Protein AF-A0A954TY86-F1 (afdb_monomer_lite)

pLDDT: mean 74.19, std 22.76, range [22.83, 96.81]

Radius of gyration: 14.95 Å; chains: 1; bounding box: 38×31×41 Å

Sequence (160 aa):
MVLQQAEHIEIAGCEIADSAGRGVQVTGMNNTIRSCNLFNLGTSGMSLTGGDRRKLTPANNLAVNNHIHHYGRFQRTYAPGIGVSGCGHIVRSNCIHDAPHNAGGYGGNEHLFERNEIYRVVMETGDSGAFCTGRDWTSQSSMDSGVLSPSDLRVASADK

Structure (mmCIF, N/CA/C/O backbone):
data_AF-A0A954TY86-F1
#
_entry.id   AF-A0A954TY86-F1
#
loop_
_atom_site.group_PDB
_atom_site.id
_atom_site.type_symbol
_atom_site.label_atom_id
_atom_site.label_alt_id
_atom_site.label_comp_id
_atom_site.label_asym_id
_atom_site.label_entity_id
_atom_site.label_seq_id
_atom_site.pdbx_PDB_ins_code
_atom_site.Cartn_x
_atom_site.Cartn_y
_atom_site.Cartn_z
_atom_site.occupancy
_atom_site.B_iso_or_equiv
_atom_site.auth_seq_id
_atom_site.auth_comp_id
_atom_site.auth_asym_id
_atom_site.auth_atom_id
_atom_site.pdbx_PDB_model_num
ATOM 1 N N . MET A 1 1 ? -7.485 6.568 -6.598 1.00 86.12 1 MET A N 1
ATOM 2 C CA . MET A 1 1 ? -8.608 6.673 -5.637 1.00 86.12 1 MET A CA 1
ATOM 3 C C . MET A 1 1 ? -8.104 7.303 -4.345 1.00 86.12 1 MET A C 1
ATOM 5 O O . MET A 1 1 ? -7.034 6.918 -3.886 1.00 86.12 1 MET A O 1
ATOM 9 N N . VAL A 1 2 ? -8.822 8.283 -3.788 1.00 90.69 2 VAL A N 1
ATOM 10 C CA . VAL A 1 2 ? -8.392 9.011 -2.582 1.00 90.69 2 VAL A CA 1
ATOM 11 C C . VAL A 1 2 ? -9.544 9.080 -1.583 1.00 90.69 2 VAL A C 1
ATOM 13 O O . VAL A 1 2 ? -10.621 9.551 -1.933 1.00 90.69 2 VAL A O 1
ATOM 16 N N . LEU A 1 3 ? -9.298 8.632 -0.353 1.00 88.62 3 LEU A N 1
ATOM 17 C CA . LEU A 1 3 ? -10.187 8.778 0.796 1.00 88.62 3 LEU A CA 1
ATOM 18 C C . LEU A 1 3 ? -9.522 9.704 1.817 1.00 88.62 3 LEU A C 1
ATOM 20 O O . LEU A 1 3 ? -8.376 9.468 2.209 1.00 88.62 3 LEU A O 1
ATOM 24 N N . GLN A 1 4 ? -10.227 10.759 2.226 1.00 91.25 4 GLN A N 1
ATOM 25 C CA . GLN A 1 4 ? -9.731 11.746 3.183 1.00 91.25 4 GLN A CA 1
ATOM 26 C C . GLN A 1 4 ? -10.584 11.759 4.443 1.00 91.25 4 GLN A C 1
ATOM 28 O O . GLN A 1 4 ? -11.806 11.803 4.341 1.00 91.25 4 GLN A O 1
ATOM 33 N N . GLN A 1 5 ? -9.930 11.749 5.609 1.00 89.50 5 GLN A N 1
ATOM 34 C CA . GLN A 1 5 ? -10.592 11.721 6.924 1.00 89.50 5 GLN A CA 1
ATOM 35 C C . GLN A 1 5 ? -11.652 10.611 7.019 1.00 89.50 5 GLN A C 1
ATOM 37 O O . GLN A 1 5 ? -12.716 10.790 7.603 1.00 89.50 5 GLN A O 1
ATOM 42 N N . ALA A 1 6 ? -11.357 9.471 6.398 1.00 90.75 6 ALA A N 1
ATOM 43 C CA . ALA A 1 6 ? -12.270 8.351 6.305 1.00 90.75 6 ALA A CA 1
ATOM 44 C C . ALA A 1 6 ? -12.253 7.532 7.593 1.00 90.75 6 ALA A C 1
ATOM 46 O O . ALA A 1 6 ? -11.190 7.264 8.167 1.00 90.75 6 ALA A O 1
ATOM 47 N N . GLU A 1 7 ? -13.435 7.107 8.016 1.00 93.56 7 GLU A N 1
ATOM 48 C CA . GLU A 1 7 ? -13.598 6.198 9.135 1.00 93.56 7 GLU A CA 1
ATOM 49 C C . GLU A 1 7 ? -14.575 5.086 8.768 1.00 93.56 7 GLU A C 1
ATOM 51 O O . GLU A 1 7 ? -15.630 5.360 8.196 1.00 93.56 7 GLU A O 1
ATOM 56 N N . HIS A 1 8 ? -14.221 3.838 9.087 1.00 94.69 8 HIS A N 1
ATOM 57 C CA . HIS A 1 8 ? -15.046 2.655 8.813 1.00 94.69 8 HIS A CA 1
ATOM 58 C C . HIS A 1 8 ? -15.405 2.457 7.330 1.00 94.69 8 HIS A C 1
ATOM 60 O O . HIS A 1 8 ? -16.492 1.979 7.006 1.00 94.69 8 HIS A O 1
ATOM 66 N N . ILE A 1 9 ? -14.491 2.801 6.416 1.00 95.69 9 ILE A N 1
ATOM 67 C CA . ILE A 1 9 ? -14.680 2.564 4.982 1.00 95.69 9 ILE A CA 1
ATOM 68 C C . ILE A 1 9 ? -13.977 1.279 4.550 1.00 95.69 9 ILE A C 1
ATOM 70 O O . ILE A 1 9 ? -12.828 1.025 4.916 1.00 95.69 9 ILE A O 1
ATOM 74 N N . GLU A 1 10 ? -14.654 0.495 3.713 1.00 95.50 10 GLU A N 1
ATOM 75 C CA . GLU A 1 10 ? -14.085 -0.681 3.067 1.00 95.50 10 GLU A CA 1
ATOM 76 C C . GLU A 1 10 ? -14.033 -0.509 1.544 1.00 95.50 10 GLU A C 1
ATOM 78 O O . GLU A 1 10 ? -15.033 -0.200 0.899 1.00 95.50 10 GLU A O 1
ATOM 83 N N . ILE A 1 11 ? -12.849 -0.733 0.971 1.00 94.62 11 ILE A N 1
ATOM 84 C CA . ILE A 1 11 ? -12.632 -0.902 -0.466 1.00 94.62 11 ILE A CA 1
ATOM 85 C C . ILE A 1 11 ? -12.327 -2.382 -0.687 1.00 94.62 11 ILE A C 1
ATOM 87 O O . ILE A 1 11 ? -11.304 -2.877 -0.211 1.00 94.62 11 ILE A O 1
ATOM 91 N N . ALA A 1 12 ? -13.202 -3.090 -1.397 1.00 96.56 12 ALA A N 1
ATOM 92 C CA . ALA A 1 12 ? -13.088 -4.530 -1.579 1.00 96.56 12 ALA A CA 1
ATOM 93 C C . ALA A 1 12 ? -13.275 -4.947 -3.039 1.00 96.56 12 ALA A C 1
ATOM 95 O O . ALA A 1 12 ? -14.215 -4.498 -3.692 1.00 96.56 12 ALA A O 1
ATOM 96 N N . GLY A 1 13 ? -12.413 -5.843 -3.530 1.00 95.06 13 GLY A N 1
ATOM 97 C CA . GLY A 1 13 ? -12.601 -6.480 -4.840 1.00 95.06 13 GLY A CA 1
ATOM 98 C C . GLY A 1 13 ? -12.487 -5.519 -6.024 1.00 95.06 13 GLY A C 1
ATOM 99 O O . GLY A 1 13 ? -13.126 -5.737 -7.049 1.00 95.06 13 GLY A O 1
ATOM 100 N N . CYS A 1 14 ? -11.743 -4.422 -5.871 1.00 96.00 14 CYS A N 1
ATOM 101 C CA . CYS A 1 14 ? -11.610 -3.407 -6.911 1.00 96.00 14 CYS A CA 1
ATOM 102 C C . CYS A 1 14 ? -10.362 -3.625 -7.768 1.00 96.00 14 CYS A C 1
ATOM 104 O O . CYS A 1 14 ? -9.301 -3.994 -7.261 1.00 96.00 14 CYS A O 1
ATOM 106 N N . GLU A 1 15 ? -10.469 -3.275 -9.046 1.00 95.12 15 GLU A N 1
ATOM 107 C CA . GLU A 1 15 ? -9.325 -3.123 -9.945 1.00 95.12 15 GLU A CA 1
ATOM 108 C C . GLU A 1 15 ? -9.008 -1.638 -10.127 1.00 95.12 15 GLU A C 1
ATOM 110 O O . GLU A 1 15 ? -9.883 -0.827 -10.434 1.00 95.12 15 GLU A O 1
ATOM 115 N N . ILE A 1 16 ? -7.753 -1.262 -9.892 1.00 93.00 16 ILE A N 1
ATOM 116 C CA . ILE A 1 16 ? -7.274 0.115 -10.003 1.00 93.00 16 ILE A CA 1
ATOM 117 C C . ILE A 1 16 ? -6.028 0.092 -10.875 1.00 93.00 16 ILE A C 1
ATOM 119 O O . ILE A 1 16 ? -4.946 -0.288 -10.424 1.00 93.00 16 ILE A O 1
ATOM 123 N N . ALA A 1 17 ? -6.196 0.510 -12.125 1.00 93.81 17 ALA A N 1
ATOM 124 C CA . ALA A 1 17 ? -5.173 0.378 -13.146 1.00 93.81 17 ALA A CA 1
ATOM 125 C C . ALA A 1 17 ? -4.932 1.664 -13.938 1.00 93.81 17 ALA A C 1
ATOM 127 O O . ALA A 1 17 ? -5.732 2.599 -13.886 1.00 93.81 17 ALA A O 1
ATOM 128 N N . ASP A 1 18 ? -3.806 1.691 -14.655 1.00 91.00 18 ASP A N 1
ATOM 129 C CA . ASP A 1 18 ? -3.463 2.685 -15.683 1.00 91.00 18 ASP A CA 1
ATOM 130 C C . ASP A 1 18 ? -3.537 4.143 -15.198 1.00 91.00 18 ASP A C 1
ATOM 132 O O . ASP A 1 18 ? -3.878 5.076 -15.927 1.00 91.00 18 ASP A O 1
ATOM 136 N N . SER A 1 19 ? -3.184 4.349 -13.930 1.00 88.19 19 SER A N 1
ATOM 137 C CA . SER A 1 19 ? -3.130 5.668 -13.309 1.00 88.19 19 SER A CA 1
ATOM 138 C C . SER A 1 19 ? -1.745 6.277 -13.479 1.00 88.19 19 SER A C 1
ATOM 140 O O . SER A 1 19 ? -0.739 5.663 -13.130 1.00 88.19 19 SER A O 1
ATOM 142 N N . ALA A 1 20 ? -1.678 7.536 -13.914 1.00 85.94 20 ALA A N 1
ATOM 143 C CA . ALA A 1 20 ? -0.425 8.293 -13.950 1.00 85.94 20 ALA A CA 1
ATOM 144 C C . ALA A 1 20 ? 0.124 8.638 -12.549 1.00 85.94 20 ALA A C 1
ATOM 146 O O . ALA A 1 20 ? 1.278 9.039 -12.414 1.00 85.94 20 ALA A O 1
ATOM 147 N N . GLY A 1 21 ? -0.699 8.503 -11.506 1.00 85.44 21 GLY A N 1
ATOM 148 C CA . GLY A 1 21 ? -0.351 8.830 -10.127 1.00 85.44 21 GLY A CA 1
ATOM 149 C C . GLY A 1 21 ? -0.333 7.607 -9.214 1.00 85.44 21 GLY A C 1
ATOM 150 O O . GLY A 1 21 ? 0.061 6.510 -9.608 1.00 85.44 21 GLY A O 1
ATOM 151 N N . ARG A 1 22 ? -0.766 7.821 -7.967 1.00 86.06 22 ARG A N 1
ATOM 152 C CA . ARG A 1 22 ? -0.913 6.757 -6.966 1.00 86.06 22 ARG A CA 1
ATOM 153 C C . ARG A 1 22 ? -2.154 5.911 -7.259 1.00 86.06 22 ARG A C 1
ATOM 155 O O . ARG A 1 22 ? -3.132 6.430 -7.804 1.00 86.06 22 ARG A O 1
ATOM 162 N N . GLY A 1 23 ? -2.145 4.648 -6.839 1.00 89.69 23 GLY A N 1
ATOM 163 C CA . GLY A 1 23 ? -3.322 3.778 -6.909 1.00 89.69 23 GLY A CA 1
ATOM 164 C C . GLY A 1 23 ? -4.380 4.168 -5.873 1.00 89.69 23 GLY A C 1
ATOM 165 O O . GLY A 1 23 ? -5.423 4.741 -6.208 1.00 89.69 23 GLY A O 1
ATOM 166 N N . VAL A 1 24 ? -4.092 3.902 -4.599 1.00 93.12 24 VAL A N 1
ATOM 167 C CA . VAL A 1 24 ? -4.991 4.164 -3.464 1.00 93.12 24 VAL A CA 1
ATOM 168 C C . VAL A 1 24 ? -4.294 5.017 -2.414 1.00 93.12 24 VAL A C 1
ATOM 170 O O . VAL A 1 24 ? -3.165 4.738 -2.021 1.00 93.12 24 VAL A O 1
ATOM 173 N N . GLN A 1 25 ? -4.983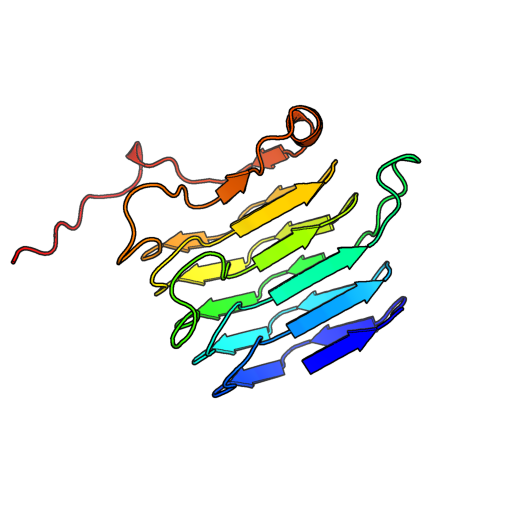 6.039 -1.918 1.00 93.50 25 GLN A N 1
ATOM 174 C CA . GLN A 1 25 ? -4.546 6.818 -0.765 1.00 93.50 25 GLN A CA 1
ATOM 175 C C . GLN A 1 25 ? -5.689 6.919 0.241 1.00 93.50 25 GLN A C 1
ATOM 177 O O . GLN A 1 25 ? -6.773 7.377 -0.113 1.00 93.50 25 GLN A O 1
ATOM 182 N N . VAL A 1 26 ? -5.437 6.519 1.484 1.00 93.88 26 VAL A N 1
ATOM 183 C CA . VAL A 1 26 ? -6.401 6.592 2.583 1.00 93.88 26 VAL A CA 1
ATOM 184 C C . VAL A 1 26 ? -5.795 7.375 3.733 1.00 93.88 26 VAL A C 1
ATOM 186 O O . VAL A 1 26 ? -4.719 7.036 4.228 1.00 93.88 26 VAL A O 1
ATOM 189 N N . THR A 1 27 ? -6.498 8.420 4.165 1.00 94.25 27 THR A N 1
ATOM 190 C CA . THR A 1 27 ? -6.213 9.109 5.422 1.00 94.25 27 THR A CA 1
ATOM 191 C C . THR A 1 27 ? -7.382 8.953 6.384 1.00 94.25 27 THR A C 1
ATOM 193 O O . THR A 1 27 ? -8.529 9.167 6.000 1.00 94.25 27 THR A O 1
ATOM 196 N N . GLY A 1 28 ? -7.097 8.581 7.631 1.00 92.62 28 GLY A N 1
ATOM 197 C CA . GLY A 1 28 ? -8.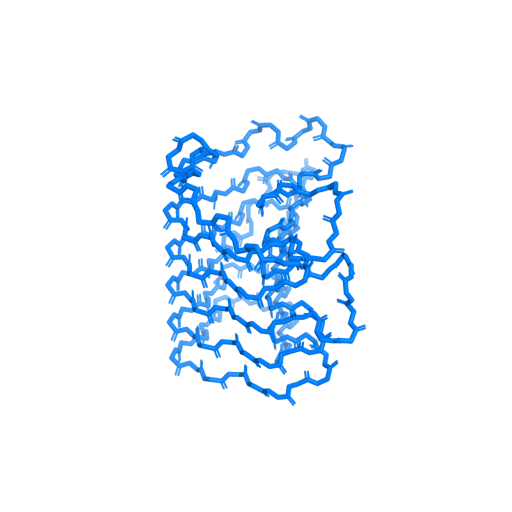114 8.340 8.656 1.00 92.62 28 GLY A CA 1
ATOM 198 C C . GLY A 1 28 ? -7.847 7.067 9.455 1.00 92.62 28 GLY A C 1
ATOM 199 O O . GLY A 1 28 ? -6.693 6.654 9.593 1.00 92.62 28 GLY A O 1
ATOM 200 N N . MET A 1 29 ? -8.898 6.460 10.000 1.00 94.44 29 MET A N 1
ATOM 201 C CA . MET A 1 29 ? -8.794 5.310 10.906 1.00 94.44 29 MET A CA 1
ATOM 202 C C . MET A 1 29 ? -9.864 4.251 10.634 1.00 94.44 29 MET A C 1
ATOM 204 O O . MET A 1 29 ? -10.906 4.547 10.067 1.00 94.44 29 MET A O 1
ATOM 208 N N . ASN A 1 30 ? -9.611 3.009 11.038 1.00 95.00 30 ASN A N 1
ATOM 209 C CA . ASN A 1 30 ? -10.527 1.875 10.918 1.00 95.00 30 ASN A CA 1
ATOM 210 C C . ASN A 1 30 ? -10.985 1.589 9.472 1.00 95.00 30 ASN A C 1
ATOM 212 O O . ASN A 1 30 ? -12.112 1.149 9.255 1.00 95.00 30 ASN A O 1
ATOM 216 N N . ASN A 1 31 ? -10.139 1.849 8.471 1.00 96.25 31 ASN A N 1
ATOM 217 C CA . ASN A 1 31 ? -10.456 1.573 7.067 1.00 96.25 31 ASN A CA 1
ATOM 218 C C . ASN A 1 31 ? -9.831 0.258 6.599 1.00 96.25 31 ASN A C 1
ATOM 220 O O . ASN A 1 31 ? -8.728 -0.095 7.012 1.00 96.25 31 ASN A O 1
ATOM 224 N N . THR A 1 32 ? -10.496 -0.441 5.682 1.00 96.44 32 THR A N 1
ATOM 225 C CA . THR A 1 32 ? -10.005 -1.702 5.112 1.00 96.44 32 THR A CA 1
ATOM 226 C C . THR A 1 32 ? -9.889 -1.609 3.597 1.00 96.44 32 THR A C 1
ATOM 228 O O . THR A 1 32 ? -10.815 -1.179 2.919 1.00 96.44 32 THR A O 1
ATOM 231 N N . ILE A 1 33 ? -8.760 -2.054 3.051 1.00 96.50 33 ILE A N 1
ATOM 232 C CA . ILE A 1 33 ? -8.583 -2.289 1.618 1.00 96.50 33 ILE A CA 1
ATOM 233 C C . ILE A 1 33 ? -8.265 -3.764 1.441 1.00 96.50 33 ILE A C 1
ATOM 235 O O . ILE A 1 33 ? -7.240 -4.245 1.943 1.00 96.50 33 ILE A O 1
ATOM 239 N N . ARG A 1 34 ? -9.156 -4.487 0.761 1.00 96.75 34 ARG A N 1
ATOM 240 C CA . ARG A 1 34 ? -9.053 -5.937 0.632 1.00 96.75 34 ARG A CA 1
ATOM 241 C C . ARG A 1 34 ? -9.249 -6.462 -0.776 1.00 96.75 34 ARG A C 1
ATOM 243 O O . ARG A 1 34 ? -10.176 -6.065 -1.472 1.00 96.75 34 ARG A O 1
ATOM 250 N N . SER A 1 35 ? -8.480 -7.490 -1.131 1.00 96.81 35 SER A N 1
ATOM 251 C CA . SER A 1 35 ? -8.700 -8.244 -2.379 1.00 96.81 35 SER A CA 1
ATOM 252 C C . SER A 1 35 ? -8.746 -7.346 -3.618 1.00 96.81 35 SER A C 1
ATOM 254 O O . SER A 1 35 ? -9.518 -7.602 -4.536 1.00 96.81 35 SER A O 1
ATOM 256 N N . CYS A 1 36 ? -7.970 -6.260 -3.612 1.00 96.62 36 CYS A N 1
ATOM 257 C CA . CYS A 1 36 ? -7.885 -5.324 -4.723 1.00 96.62 36 CYS A CA 1
ATOM 258 C C . CYS A 1 36 ? -6.648 -5.605 -5.578 1.00 96.62 36 CYS A C 1
ATOM 260 O O . CYS A 1 36 ? -5.584 -5.930 -5.044 1.00 96.62 36 CYS A O 1
ATOM 262 N N . ASN A 1 37 ? -6.784 -5.381 -6.884 1.00 95.50 37 ASN A N 1
ATOM 263 C CA . ASN A 1 37 ? -5.700 -5.474 -7.858 1.00 95.50 37 ASN A CA 1
ATOM 264 C C . ASN A 1 37 ? -5.284 -4.063 -8.282 1.00 95.50 37 ASN A C 1
ATOM 266 O O . ASN A 1 37 ? -6.091 -3.302 -8.819 1.00 95.50 37 ASN A O 1
ATOM 270 N N . LEU A 1 38 ? -4.036 -3.692 -8.011 1.00 95.12 38 LEU A N 1
ATOM 271 C CA . LEU A 1 38 ? -3.468 -2.380 -8.308 1.00 95.12 38 LEU A CA 1
ATOM 272 C C . LEU A 1 38 ? -2.300 -2.547 -9.280 1.00 95.12 38 LEU A C 1
ATOM 274 O O . LEU A 1 38 ? -1.272 -3.112 -8.902 1.00 95.12 38 LEU A O 1
ATOM 278 N N . PHE A 1 39 ? -2.422 -2.034 -10.506 1.00 94.00 39 PHE A N 1
ATOM 279 C CA . PHE A 1 39 ? -1.375 -2.227 -11.512 1.00 94.00 39 PHE A CA 1
ATOM 280 C C . PHE A 1 39 ? -1.209 -1.091 -12.517 1.00 94.00 39 PHE A C 1
ATOM 282 O O . PHE A 1 39 ? -2.035 -0.190 -12.610 1.00 94.00 39 PHE A O 1
ATOM 289 N N . ASN A 1 40 ? -0.099 -1.103 -13.259 1.00 91.62 40 ASN A N 1
ATOM 290 C CA . ASN A 1 40 ? 0.245 -0.065 -14.237 1.00 91.62 40 ASN A CA 1
ATOM 291 C C . ASN A 1 40 ? 0.202 1.354 -13.646 1.00 91.62 40 ASN A C 1
ATOM 293 O O . ASN A 1 40 ? -0.349 2.280 -14.242 1.00 91.62 40 ASN A O 1
ATOM 297 N N . LEU A 1 41 ? 0.797 1.527 -12.467 1.00 90.44 41 LEU A N 1
ATOM 298 C CA . LEU A 1 41 ? 0.745 2.785 -11.728 1.00 90.44 41 LEU A CA 1
ATOM 299 C C . LEU A 1 41 ? 1.984 3.644 -11.997 1.00 90.44 41 LEU A C 1
ATOM 301 O O . LEU A 1 41 ? 3.122 3.167 -12.000 1.00 90.44 41 LEU A O 1
ATOM 305 N N . GLY A 1 42 ? 1.771 4.941 -12.198 1.00 84.38 42 GLY A N 1
ATOM 306 C CA . GLY A 1 42 ? 2.833 5.909 -12.452 1.00 84.38 42 GLY A CA 1
ATOM 307 C C . GLY A 1 42 ? 3.726 6.146 -11.235 1.00 84.38 42 GLY A C 1
ATOM 308 O O . GLY A 1 42 ? 4.926 6.367 -11.398 1.00 84.38 42 GLY A O 1
ATOM 309 N N . THR A 1 43 ? 3.176 6.064 -10.019 1.00 87.19 43 THR A N 1
ATOM 310 C CA . THR A 1 43 ? 3.930 6.258 -8.768 1.00 87.19 43 THR A CA 1
ATOM 311 C C . THR A 1 43 ? 3.698 5.104 -7.779 1.00 87.19 43 THR A C 1
ATOM 313 O O . THR A 1 43 ? 3.926 3.956 -8.142 1.00 87.19 43 THR A O 1
ATOM 316 N N . SER A 1 44 ? 3.297 5.360 -6.531 1.00 87.38 44 SER A N 1
ATOM 317 C CA . SER A 1 44 ? 3.135 4.336 -5.487 1.00 87.38 44 SER A CA 1
ATOM 318 C C . SER A 1 44 ? 1.826 3.550 -5.621 1.00 87.38 44 SER A C 1
ATOM 320 O O . SER A 1 44 ? 0.816 4.093 -6.076 1.00 87.38 44 SER A O 1
ATOM 322 N N . GLY A 1 45 ? 1.805 2.314 -5.119 1.00 88.69 45 GLY A N 1
ATOM 323 C CA . GLY A 1 45 ? 0.602 1.477 -5.101 1.00 88.69 45 GLY A CA 1
ATOM 324 C C . GLY A 1 45 ? -0.471 2.000 -4.148 1.00 88.69 45 GLY A C 1
ATOM 325 O O . GLY A 1 45 ? -1.485 2.565 -4.564 1.00 88.69 45 GLY A O 1
ATOM 326 N N . MET A 1 46 ? -0.221 1.841 -2.855 1.00 91.69 46 MET A N 1
ATOM 327 C CA . MET A 1 46 ? -1.148 2.143 -1.773 1.00 91.69 46 MET A CA 1
ATOM 328 C C . MET A 1 46 ? -0.473 3.005 -0.708 1.00 91.69 46 MET A C 1
ATOM 330 O O . MET A 1 46 ? 0.697 2.803 -0.392 1.00 91.69 46 MET A O 1
ATOM 334 N N . SER A 1 47 ? -1.204 3.956 -0.131 1.00 92.00 47 SER A N 1
ATOM 335 C CA . SER A 1 47 ? -0.732 4.775 0.985 1.00 92.00 47 SER A CA 1
ATOM 336 C C . SER A 1 47 ? -1.781 4.846 2.092 1.00 92.00 47 SER A C 1
ATOM 338 O O . SER A 1 47 ? -2.909 5.264 1.831 1.00 92.00 47 SER A O 1
ATOM 340 N N . LEU A 1 48 ? -1.405 4.448 3.312 1.00 91.69 48 LEU A N 1
ATOM 341 C CA . LEU A 1 48 ? -2.237 4.520 4.516 1.00 91.69 48 LEU A CA 1
ATOM 342 C C . LEU A 1 48 ? -1.632 5.503 5.514 1.00 91.69 48 LEU A C 1
ATOM 344 O O . LEU A 1 48 ? -0.498 5.321 5.959 1.00 91.69 48 LEU A O 1
ATOM 348 N N . THR A 1 49 ? -2.406 6.508 5.913 1.00 92.06 49 THR A N 1
ATOM 349 C CA . THR A 1 49 ? -1.975 7.491 6.910 1.00 92.06 49 THR A CA 1
ATOM 350 C C . THR A 1 49 ? -3.037 7.676 7.979 1.00 92.06 49 THR A C 1
ATOM 352 O O . THR A 1 49 ? -4.211 7.866 7.676 1.00 92.06 49 THR A O 1
ATOM 355 N N . GLY A 1 50 ? -2.640 7.657 9.247 1.00 90.25 50 GLY A N 1
ATOM 356 C CA . GLY A 1 50 ? -3.582 7.825 10.347 1.00 90.25 50 GLY A CA 1
ATOM 357 C C . GLY A 1 50 ? -2.990 7.494 11.706 1.00 90.25 50 GLY A C 1
ATOM 358 O O . GLY A 1 50 ? -1.859 7.015 11.803 1.00 90.25 50 GLY A O 1
ATOM 359 N N . GLY A 1 51 ? -3.788 7.720 12.745 1.00 87.50 51 GLY A N 1
ATOM 360 C CA . GLY A 1 51 ? -3.361 7.564 14.131 1.00 87.50 51 GLY A CA 1
ATOM 361 C C . GLY A 1 51 ? -2.559 8.763 14.640 1.00 87.50 51 GLY A C 1
ATOM 362 O O . GLY A 1 51 ? -2.167 9.654 13.882 1.00 87.50 51 GLY A O 1
ATOM 363 N N . ASP A 1 52 ? -2.316 8.782 15.946 1.00 82.69 52 ASP A N 1
ATOM 364 C CA . ASP A 1 52 ? -1.504 9.804 16.608 1.00 82.69 52 ASP A CA 1
ATOM 365 C C . ASP A 1 52 ? -0.257 9.143 17.188 1.00 82.69 52 ASP A C 1
ATOM 367 O O . ASP A 1 52 ? -0.310 8.440 18.196 1.00 82.69 52 ASP A O 1
ATOM 371 N N . ARG A 1 53 ? 0.887 9.401 16.551 1.00 78.38 53 ARG A N 1
ATOM 372 C CA . ARG A 1 53 ? 2.182 8.859 16.965 1.00 78.38 53 ARG A CA 1
ATOM 373 C C . ARG A 1 53 ? 2.596 9.308 18.371 1.00 78.38 53 ARG A C 1
ATOM 375 O O . ARG A 1 53 ? 3.253 8.544 19.068 1.00 78.38 53 ARG A O 1
ATOM 382 N N . ARG A 1 54 ? 2.246 10.530 18.796 1.00 77.19 54 ARG A N 1
ATOM 383 C CA . ARG A 1 54 ? 2.629 11.050 20.124 1.00 77.19 54 ARG A CA 1
ATOM 384 C C . ARG A 1 54 ? 1.807 10.407 21.232 1.00 77.19 54 ARG A C 1
ATOM 386 O O . ARG A 1 54 ? 2.320 10.217 22.328 1.00 77.19 54 ARG A O 1
ATOM 393 N N . LYS A 1 55 ? 0.544 10.093 20.940 1.00 81.44 55 LYS A N 1
ATOM 394 C CA . LYS A 1 55 ? -0.385 9.451 21.881 1.00 81.44 55 LYS A CA 1
ATOM 395 C C . LYS A 1 55 ? -0.430 7.929 21.754 1.00 81.44 55 LYS A C 1
ATOM 397 O O . LYS A 1 55 ? -1.167 7.307 22.509 1.00 81.44 55 LYS A O 1
ATOM 402 N N . LEU A 1 56 ? 0.312 7.355 20.802 1.00 77.25 56 LEU A N 1
ATOM 403 C CA . LEU A 1 56 ? 0.230 5.941 20.419 1.00 77.25 56 LEU A CA 1
ATOM 404 C C . LEU A 1 56 ? -1.215 5.508 20.127 1.00 77.25 56 LEU A C 1
ATOM 406 O O . LEU A 1 56 ? -1.640 4.413 20.470 1.00 77.25 56 LEU A O 1
ATOM 410 N N . THR A 1 57 ? -2.011 6.399 19.531 1.00 84.94 57 THR A N 1
ATOM 411 C CA . THR A 1 57 ? -3.380 6.063 19.133 1.00 84.94 57 THR A CA 1
ATOM 412 C C . THR A 1 57 ? -3.319 5.334 17.794 1.00 84.94 57 THR A C 1
ATOM 414 O O . THR A 1 57 ? -2.935 5.969 16.802 1.00 84.94 57 THR A O 1
ATOM 417 N N . PRO A 1 58 ? -3.671 4.037 17.737 1.00 87.31 58 PRO A N 1
ATOM 418 C CA . PRO A 1 58 ? -3.575 3.267 16.510 1.00 87.31 58 PRO A CA 1
ATOM 419 C C . PRO A 1 58 ? -4.646 3.712 15.512 1.00 87.31 58 PRO A C 1
ATOM 421 O O . PRO A 1 58 ? -5.780 4.017 15.876 1.00 87.31 58 PRO A O 1
ATOM 424 N N . ALA A 1 59 ? -4.278 3.742 14.236 1.00 90.06 59 ALA A N 1
ATOM 425 C CA . ALA A 1 59 ? -5.192 4.026 13.143 1.00 90.06 59 ALA A CA 1
ATOM 426 C C . ALA A 1 59 ? -6.053 2.814 12.783 1.00 90.06 59 ALA A C 1
ATOM 428 O O . ALA A 1 59 ? -7.130 2.990 12.236 1.00 90.06 59 ALA A O 1
ATOM 429 N N . ASN A 1 60 ? -5.565 1.594 13.024 1.00 91.50 60 ASN A N 1
ATOM 430 C CA . ASN A 1 60 ? -6.215 0.329 12.671 1.00 91.50 60 ASN A CA 1
ATOM 431 C C . ASN A 1 60 ? -6.658 0.242 11.202 1.00 91.50 60 ASN A C 1
ATOM 433 O O . ASN A 1 60 ? -7.653 -0.410 10.888 1.00 91.50 60 ASN A O 1
ATOM 437 N N . ASN A 1 61 ? -5.940 0.899 10.284 1.00 94.62 61 ASN A N 1
ATOM 438 C CA . ASN A 1 61 ? -6.194 0.680 8.865 1.00 94.62 61 ASN A CA 1
ATOM 439 C C . ASN A 1 61 ? -5.575 -0.655 8.441 1.00 94.62 61 ASN A C 1
ATOM 441 O O . ASN A 1 61 ? -4.448 -0.975 8.829 1.00 94.62 61 ASN A O 1
ATOM 445 N N . LEU A 1 62 ? -6.305 -1.410 7.626 1.00 94.62 62 LEU A N 1
ATOM 446 C CA . LEU A 1 62 ? -5.946 -2.753 7.195 1.00 94.62 62 LEU A CA 1
ATOM 447 C C . LEU A 1 62 ? -5.804 -2.815 5.672 1.00 94.62 62 LEU A C 1
ATOM 449 O O . LEU A 1 62 ? -6.784 -2.662 4.950 1.00 94.62 62 LEU A O 1
ATOM 453 N N . ALA A 1 63 ? -4.605 -3.121 5.182 1.00 94.88 63 ALA A N 1
ATOM 454 C CA . ALA A 1 63 ? -4.382 -3.570 3.809 1.00 94.88 63 ALA A CA 1
ATOM 455 C C . ALA A 1 63 ? -4.195 -5.088 3.810 1.00 94.88 63 ALA A C 1
ATOM 457 O O . ALA A 1 63 ? -3.180 -5.582 4.308 1.00 94.88 63 ALA A O 1
ATOM 458 N N . VAL A 1 64 ? -5.162 -5.835 3.271 1.00 95.56 64 VAL A N 1
ATOM 459 C CA . VAL A 1 64 ? -5.141 -7.302 3.309 1.00 95.56 64 VAL A CA 1
ATOM 460 C C . VAL A 1 64 ? -5.445 -7.967 1.973 1.00 95.56 64 VAL A C 1
ATOM 462 O O . VAL A 1 64 ? -6.413 -7.613 1.312 1.00 95.56 64 VAL A O 1
ATOM 465 N N . ASN A 1 65 ? -4.685 -9.001 1.607 1.00 95.12 65 ASN A N 1
ATOM 466 C CA . ASN A 1 65 ? -4.960 -9.799 0.405 1.00 95.12 65 ASN A CA 1
ATOM 467 C C . ASN A 1 65 ? -4.996 -8.965 -0.890 1.00 95.12 65 ASN A C 1
ATOM 469 O O . ASN A 1 65 ? -5.794 -9.243 -1.772 1.00 95.12 65 ASN A O 1
ATOM 473 N N . ASN A 1 66 ? -4.204 -7.898 -0.994 1.00 95.31 66 ASN A N 1
ATOM 474 C CA . ASN A 1 66 ? -4.141 -7.090 -2.212 1.00 95.31 66 ASN A CA 1
ATOM 475 C C . ASN A 1 66 ? -2.993 -7.546 -3.107 1.00 95.31 66 ASN A C 1
ATOM 477 O O . ASN A 1 66 ? -1.952 -7.994 -2.622 1.00 95.31 66 ASN A O 1
ATOM 481 N N . HIS A 1 67 ? -3.171 -7.368 -4.410 1.00 94.56 67 HIS A N 1
ATOM 482 C CA . HIS A 1 67 ? -2.167 -7.652 -5.421 1.00 94.56 67 HIS A CA 1
ATOM 483 C C . HIS A 1 67 ? -1.707 -6.342 -6.054 1.00 94.56 67 HIS A C 1
ATOM 485 O O . HIS A 1 67 ? -2.507 -5.610 -6.630 1.00 94.56 67 HIS A O 1
ATOM 491 N N . ILE A 1 68 ? -0.428 -6.006 -5.892 1.00 93.06 68 ILE A N 1
ATOM 492 C CA . ILE A 1 68 ? 0.133 -4.724 -6.326 1.00 93.06 68 ILE A CA 1
ATOM 493 C C . ILE A 1 68 ? 1.347 -4.992 -7.206 1.00 93.06 68 ILE A C 1
ATOM 495 O O . ILE A 1 68 ? 2.348 -5.528 -6.734 1.00 93.06 68 ILE A O 1
ATOM 499 N N . HIS A 1 69 ? 1.287 -4.597 -8.476 1.00 91.00 69 HIS A N 1
ATOM 500 C CA . HIS A 1 69 ? 2.391 -4.845 -9.400 1.00 91.00 69 HIS A CA 1
ATOM 501 C C . HIS A 1 69 ? 2.563 -3.767 -10.463 1.00 91.00 69 HIS A C 1
ATOM 503 O O . HIS A 1 69 ? 1.649 -2.996 -10.726 1.00 91.00 69 HIS A O 1
ATOM 509 N N . HIS A 1 70 ? 3.733 -3.706 -11.104 1.00 89.75 70 HIS A N 1
ATOM 510 C CA . HIS A 1 70 ? 3.986 -2.775 -12.214 1.00 89.75 70 HIS A CA 1
ATOM 511 C C . HIS A 1 70 ? 3.675 -1.313 -11.838 1.00 89.75 70 HIS A C 1
ATOM 513 O O . HIS A 1 70 ? 2.970 -0.588 -12.548 1.00 89.75 70 HIS A O 1
ATOM 519 N N . TYR A 1 71 ? 4.182 -0.894 -10.680 1.00 85.31 71 TYR A N 1
ATOM 520 C CA . TYR A 1 71 ? 4.069 0.470 -10.165 1.00 85.31 71 TYR A CA 1
ATOM 521 C C . TYR A 1 71 ? 5.405 1.220 -10.293 1.00 85.31 71 TYR A C 1
ATOM 523 O O . TYR A 1 71 ? 6.423 0.644 -10.669 1.00 85.31 71 TYR A O 1
ATOM 531 N N . GLY A 1 72 ? 5.409 2.526 -10.023 1.00 81.31 72 GLY A N 1
ATOM 532 C CA . GLY A 1 72 ? 6.603 3.369 -10.121 1.00 81.31 72 GLY A CA 1
ATOM 533 C C . GLY A 1 72 ? 7.049 3.663 -11.556 1.00 81.31 72 GLY A C 1
ATOM 534 O O . GLY A 1 72 ? 8.216 3.969 -11.779 1.00 81.31 72 GLY A O 1
ATOM 535 N N . ARG A 1 73 ? 6.151 3.574 -12.549 1.00 81.31 73 ARG A N 1
ATOM 536 C CA . ARG A 1 73 ? 6.508 3.717 -13.977 1.00 81.31 73 ARG A CA 1
ATOM 537 C C . ARG A 1 73 ? 7.087 5.092 -14.331 1.00 81.31 73 ARG A C 1
ATOM 539 O O . ARG A 1 73 ? 7.954 5.183 -15.200 1.00 81.31 73 ARG A O 1
ATOM 546 N N . PHE A 1 74 ? 6.619 6.147 -13.664 1.00 81.19 74 PHE A N 1
ATOM 547 C CA . PHE A 1 74 ? 7.092 7.525 -13.838 1.00 81.19 74 PHE A CA 1
ATOM 548 C C . PHE A 1 74 ? 7.991 7.968 -12.686 1.00 81.19 74 PHE A C 1
ATOM 550 O O . PHE A 1 74 ? 9.043 8.559 -12.917 1.00 81.19 74 PHE A O 1
ATOM 557 N N . GLN A 1 75 ? 7.610 7.651 -11.448 1.00 76.69 75 GLN A N 1
ATOM 558 C CA . GLN A 1 75 ? 8.429 7.909 -10.269 1.00 76.69 75 GLN A CA 1
ATOM 559 C C . GLN A 1 75 ? 9.165 6.631 -9.864 1.00 76.69 75 GLN A C 1
ATOM 561 O O . GLN A 1 75 ? 8.629 5.791 -9.144 1.00 76.69 75 GLN A O 1
ATOM 566 N N . ARG A 1 76 ? 10.410 6.515 -10.334 1.00 72.31 76 ARG A N 1
ATOM 567 C CA . ARG A 1 76 ? 11.253 5.324 -10.161 1.00 72.31 76 ARG A CA 1
ATOM 568 C C . ARG A 1 76 ? 11.828 5.155 -8.755 1.00 72.31 76 ARG A C 1
ATOM 570 O O . ARG A 1 76 ? 12.324 4.085 -8.468 1.00 72.31 76 ARG A O 1
ATOM 577 N N . THR A 1 77 ? 11.805 6.172 -7.893 1.00 70.31 77 THR A N 1
ATOM 578 C CA . THR A 1 77 ? 12.348 6.127 -6.519 1.00 70.31 77 THR A CA 1
ATOM 579 C C . THR A 1 77 ? 11.362 6.736 -5.526 1.00 70.31 77 THR A C 1
ATOM 581 O O . THR A 1 77 ? 10.557 7.594 -5.886 1.00 70.31 77 THR A O 1
ATOM 584 N N . TYR A 1 78 ? 11.413 6.307 -4.260 1.00 65.62 78 TYR A N 1
ATOM 585 C CA . TYR A 1 78 ? 10.502 6.763 -3.190 1.00 65.62 78 TYR A CA 1
ATOM 586 C C . TYR A 1 78 ? 9.003 6.520 -3.462 1.00 65.62 78 TYR A C 1
ATOM 588 O O . TYR A 1 78 ? 8.141 7.189 -2.890 1.00 65.62 78 TYR A O 1
ATOM 596 N N . ALA A 1 79 ? 8.684 5.545 -4.313 1.00 75.94 79 ALA A N 1
ATOM 597 C CA . ALA A 1 79 ? 7.324 5.153 -4.666 1.00 75.94 79 ALA A CA 1
ATOM 598 C C . ALA A 1 79 ? 7.070 3.691 -4.249 1.00 75.94 79 ALA A C 1
ATOM 600 O O . ALA A 1 79 ? 7.172 2.799 -5.089 1.00 75.94 79 ALA A O 1
ATOM 601 N N . PRO A 1 80 ? 6.772 3.422 -2.963 1.00 80.81 80 PRO A N 1
ATOM 602 C CA . PRO A 1 80 ? 6.584 2.057 -2.483 1.00 80.81 80 PRO A CA 1
ATOM 603 C C . PRO A 1 80 ? 5.293 1.429 -3.025 1.00 80.81 80 PRO A C 1
ATOM 605 O O . PRO A 1 80 ? 4.333 2.129 -3.367 1.00 80.81 80 PRO A O 1
ATOM 608 N N . GLY A 1 81 ? 5.240 0.098 -3.037 1.00 82.81 81 GLY A N 1
ATOM 609 C CA . GLY A 1 81 ? 4.018 -0.659 -3.310 1.00 82.81 81 GLY A CA 1
ATOM 610 C C . GLY A 1 81 ? 2.956 -0.400 -2.241 1.00 82.81 81 GLY A C 1
ATOM 611 O O . GLY A 1 81 ? 1.838 -0.015 -2.573 1.00 82.81 81 GLY A O 1
ATOM 612 N N . ILE A 1 82 ? 3.321 -0.509 -0.958 1.00 87.75 82 ILE A N 1
ATOM 613 C CA . ILE A 1 82 ? 2.487 -0.078 0.177 1.00 87.75 82 ILE A CA 1
ATOM 614 C C . ILE A 1 82 ? 3.301 0.834 1.098 1.00 87.75 82 ILE A C 1
ATOM 616 O O . ILE A 1 82 ? 4.300 0.428 1.690 1.00 87.75 82 ILE A O 1
ATOM 620 N N . GLY A 1 83 ? 2.863 2.084 1.225 1.00 88.38 83 GLY A N 1
ATOM 621 C CA . GLY A 1 83 ? 3.400 3.063 2.160 1.00 88.38 83 GLY A CA 1
ATOM 622 C C . GLY A 1 83 ? 2.486 3.228 3.370 1.00 88.38 83 GLY A C 1
ATOM 623 O O . GLY A 1 83 ? 1.307 3.531 3.195 1.00 88.38 83 GLY A O 1
ATOM 624 N N . VAL A 1 84 ? 3.005 3.094 4.588 1.00 87.62 84 VAL A N 1
ATOM 625 C CA . VAL A 1 84 ? 2.228 3.373 5.808 1.00 87.62 84 VAL A CA 1
ATOM 626 C C . VAL A 1 84 ? 2.883 4.461 6.647 1.00 87.62 84 VAL A C 1
ATOM 628 O O . VAL A 1 84 ? 4.107 4.511 6.779 1.00 87.62 84 VAL A O 1
ATOM 631 N N . SER A 1 85 ? 2.077 5.353 7.219 1.00 87.50 85 SER A N 1
ATOM 632 C CA . SER A 1 85 ? 2.585 6.384 8.119 1.00 87.50 85 SER A CA 1
ATOM 633 C C . SER A 1 85 ? 1.651 6.700 9.282 1.00 87.50 85 SER A C 1
ATOM 635 O O . SER A 1 85 ? 0.437 6.810 9.108 1.00 87.50 85 SER A O 1
ATOM 637 N N . GLY A 1 86 ? 2.216 6.874 10.477 1.00 86.19 86 GLY A N 1
ATOM 638 C CA . GLY A 1 86 ? 1.476 7.213 11.694 1.00 86.19 86 GLY A CA 1
ATOM 639 C C . GLY A 1 86 ? 1.621 6.151 12.778 1.00 86.19 86 GLY A C 1
ATOM 640 O O . GLY A 1 86 ? 2.734 5.917 13.238 1.00 86.19 86 GLY A O 1
ATOM 641 N N . CYS A 1 87 ? 0.522 5.541 13.227 1.00 87.38 87 CYS A N 1
ATOM 642 C CA . CYS A 1 87 ? 0.566 4.522 14.282 1.00 87.38 87 CYS A CA 1
ATOM 643 C C . CYS A 1 87 ? -0.433 3.392 14.016 1.00 87.38 87 CYS A C 1
ATOM 645 O O . CYS A 1 87 ? -1.559 3.680 13.619 1.00 87.38 87 CYS A O 1
ATOM 647 N N . GLY A 1 88 ? -0.069 2.127 14.251 1.00 85.88 88 GLY A N 1
ATOM 648 C CA . GLY A 1 88 ? -1.050 1.030 14.313 1.00 85.88 88 GLY A CA 1
ATOM 649 C C . GLY A 1 88 ? -1.716 0.662 12.983 1.00 85.88 88 GLY A C 1
ATOM 650 O O . GLY A 1 88 ? -2.933 0.513 12.934 1.00 85.88 88 GLY A O 1
ATOM 651 N N . HIS A 1 89 ? -0.950 0.552 11.894 1.00 90.19 89 HIS A N 1
ATOM 652 C CA . HIS A 1 89 ? -1.471 0.073 10.596 1.00 90.19 89 HIS A CA 1
ATOM 653 C C . HIS A 1 89 ? -1.137 -1.401 10.425 1.00 90.19 89 HIS A C 1
ATOM 655 O O . HIS A 1 89 ? -0.084 -1.846 10.877 1.00 90.19 89 HIS A O 1
ATOM 661 N N . ILE A 1 90 ? -1.997 -2.139 9.731 1.00 91.06 90 ILE A N 1
ATOM 662 C CA . ILE A 1 90 ? -1.825 -3.569 9.489 1.00 91.06 90 ILE A CA 1
ATOM 663 C C . ILE A 1 90 ? -1.734 -3.804 7.983 1.00 91.06 90 ILE A C 1
ATOM 665 O O . ILE A 1 90 ? -2.650 -3.481 7.230 1.00 91.06 90 ILE A O 1
ATOM 669 N N . VAL A 1 91 ? -0.633 -4.402 7.542 1.00 90.31 91 VAL A N 1
ATOM 670 C CA . VAL A 1 91 ? -0.384 -4.777 6.151 1.00 90.31 91 VAL A CA 1
ATOM 671 C C . VAL A 1 91 ? -0.133 -6.272 6.115 1.00 90.31 91 VAL A C 1
ATOM 673 O O . VAL A 1 91 ? 0.870 -6.766 6.630 1.00 90.31 91 VAL A O 1
ATOM 676 N N . ARG A 1 92 ? -1.065 -7.019 5.531 1.00 88.62 92 ARG A N 1
ATOM 677 C CA . ARG A 1 92 ? -1.094 -8.468 5.668 1.00 88.62 92 ARG A CA 1
ATOM 678 C C . ARG A 1 92 ? -1.415 -9.228 4.399 1.00 88.62 92 ARG A C 1
ATOM 680 O O . ARG A 1 92 ? -2.411 -8.937 3.749 1.00 88.62 92 ARG A O 1
ATOM 687 N N . SER A 1 93 ? -0.687 -10.313 4.143 1.00 90.81 93 SER A N 1
ATOM 688 C CA . SER A 1 93 ? -1.032 -11.251 3.065 1.00 90.81 93 SER A CA 1
ATOM 689 C C . SER A 1 93 ? -1.202 -10.570 1.707 1.00 90.81 93 SER A C 1
ATOM 691 O O . SER A 1 93 ? -2.009 -11.008 0.901 1.00 90.81 93 SER A O 1
ATOM 693 N N . ASN A 1 94 ? -0.487 -9.470 1.467 1.00 88.81 94 ASN A N 1
ATOM 694 C CA . ASN A 1 94 ? -0.472 -8.799 0.173 1.00 88.81 94 ASN A CA 1
ATOM 695 C C . ASN A 1 94 ? 0.645 -9.387 -0.691 1.00 88.81 94 ASN A C 1
ATOM 697 O O . ASN A 1 94 ? 1.689 -9.767 -0.164 1.00 88.81 94 ASN A O 1
ATOM 701 N N . CYS A 1 95 ? 0.437 -9.410 -2.003 1.00 88.94 95 CYS A N 1
ATOM 702 C CA . CYS A 1 95 ? 1.433 -9.801 -2.993 1.00 88.94 95 CYS A CA 1
ATOM 703 C C . CYS A 1 95 ? 1.930 -8.540 -3.715 1.00 88.94 95 CYS A C 1
ATOM 705 O O . CYS A 1 95 ? 1.131 -7.845 -4.348 1.00 88.94 95 CYS A O 1
ATOM 707 N N . ILE A 1 96 ? 3.221 -8.213 -3.595 1.00 87.75 96 ILE A N 1
ATOM 708 C CA . ILE A 1 96 ? 3.830 -7.004 -4.173 1.00 87.75 96 ILE A CA 1
ATOM 709 C C . ILE A 1 96 ? 5.014 -7.394 -5.055 1.00 87.75 96 ILE A C 1
ATOM 711 O O . ILE A 1 96 ? 5.978 -7.982 -4.564 1.00 87.75 96 ILE A O 1
ATOM 715 N N . HIS A 1 97 ? 4.980 -7.049 -6.343 1.00 85.19 97 HIS A N 1
ATOM 716 C CA . HIS A 1 97 ? 6.061 -7.430 -7.254 1.00 85.19 97 HIS A CA 1
ATOM 717 C C . HIS A 1 97 ? 6.191 -6.566 -8.512 1.00 85.19 97 HIS A C 1
ATOM 719 O O . HIS A 1 97 ? 5.358 -5.709 -8.785 1.00 85.19 97 HIS A O 1
ATOM 725 N N . ASP A 1 98 ? 7.236 -6.822 -9.304 1.00 81.88 98 ASP A N 1
ATOM 726 C CA . ASP A 1 98 ? 7.538 -6.138 -10.570 1.00 81.88 98 ASP A CA 1
ATOM 727 C C . ASP A 1 98 ? 7.564 -4.614 -10.402 1.00 81.88 98 ASP A C 1
ATOM 729 O O . ASP A 1 98 ? 6.724 -3.883 -10.935 1.00 81.88 98 ASP A O 1
ATOM 733 N N . ALA A 1 99 ? 8.534 -4.145 -9.615 1.00 76.81 99 ALA A N 1
ATOM 734 C CA . ALA A 1 99 ? 8.706 -2.734 -9.302 1.00 76.81 99 ALA A CA 1
ATOM 735 C C . ALA A 1 99 ? 10.166 -2.277 -9.428 1.00 76.81 99 ALA A C 1
ATOM 737 O O . ALA A 1 99 ? 11.080 -3.002 -9.018 1.00 76.81 99 ALA A O 1
ATOM 738 N N . PRO A 1 100 ? 10.407 -1.049 -9.925 1.00 65.00 100 PRO A N 1
ATOM 739 C CA . PRO A 1 100 ? 11.757 -0.513 -10.082 1.00 65.00 100 PRO A CA 1
ATOM 740 C C . PRO A 1 100 ? 12.445 -0.236 -8.733 1.00 65.00 100 PRO A C 1
ATOM 742 O O . PRO A 1 100 ? 13.670 -0.260 -8.663 1.00 65.00 100 PRO A O 1
ATOM 745 N N . HIS A 1 101 ? 11.668 -0.029 -7.661 1.00 66.50 101 HIS A N 1
ATOM 746 C CA . HIS A 1 101 ? 12.126 0.371 -6.322 1.00 66.50 101 HIS A CA 1
ATOM 747 C C . HIS A 1 101 ? 11.466 -0.475 -5.218 1.00 66.50 101 HIS A C 1
ATOM 749 O O . HIS A 1 101 ? 10.911 -1.540 -5.488 1.00 66.50 101 HIS A O 1
ATOM 755 N N . ASN A 1 102 ? 11.558 -0.023 -3.966 1.00 58.69 102 ASN A N 1
ATOM 756 C CA . ASN A 1 102 ? 11.091 -0.723 -2.768 1.00 58.69 102 ASN A CA 1
ATOM 757 C C . ASN A 1 102 ? 9.605 -1.156 -2.780 1.00 58.69 102 ASN A C 1
ATOM 759 O O . ASN A 1 102 ? 8.736 -0.563 -3.424 1.00 58.69 102 ASN A O 1
ATOM 763 N N . ALA A 1 103 ? 9.313 -2.219 -2.025 1.00 59.19 103 ALA A N 1
ATOM 764 C CA . ALA A 1 103 ? 7.973 -2.794 -1.906 1.00 59.19 103 ALA A CA 1
ATOM 765 C C . ALA A 1 103 ? 7.154 -2.161 -0.781 1.00 59.19 103 ALA A C 1
ATOM 767 O O . ALA A 1 103 ? 5.980 -1.841 -0.965 1.00 59.19 103 ALA A O 1
ATOM 768 N N . GLY A 1 104 ? 7.793 -1.925 0.362 1.00 60.97 104 GLY A N 1
ATOM 769 C CA . GLY A 1 104 ? 7.196 -1.280 1.519 1.00 60.97 104 GLY A CA 1
ATOM 770 C C . GLY A 1 104 ? 8.030 -0.104 2.008 1.00 60.97 104 GLY A C 1
ATOM 771 O O . GLY A 1 104 ? 9.258 -0.175 2.084 1.00 60.97 104 GLY A O 1
ATOM 772 N N . GLY A 1 105 ? 7.350 0.982 2.364 1.00 60.66 105 GLY A N 1
ATOM 773 C CA . GLY A 1 105 ? 7.935 2.094 3.107 1.00 60.66 105 GLY A CA 1
ATOM 774 C C . GLY A 1 105 ? 7.086 2.370 4.336 1.00 60.66 105 GLY A C 1
ATOM 775 O O . GLY A 1 105 ? 5.865 2.476 4.224 1.00 60.66 105 GLY A O 1
ATOM 776 N N . TYR A 1 106 ? 7.705 2.487 5.505 1.00 62.88 106 TYR A N 1
ATOM 777 C CA . TYR A 1 106 ? 6.968 2.820 6.718 1.00 62.88 106 TYR A CA 1
ATOM 778 C C . TYR A 1 106 ? 7.635 3.931 7.520 1.00 62.88 106 TYR A C 1
ATOM 780 O O . TYR A 1 106 ? 8.861 4.031 7.597 1.00 62.88 106 TYR A O 1
ATOM 788 N N . GLY A 1 107 ? 6.802 4.786 8.113 1.00 63.38 107 GLY A N 1
ATOM 789 C CA . GLY A 1 107 ? 7.232 5.885 8.972 1.00 63.38 107 GLY A CA 1
ATOM 790 C C . GLY A 1 107 ? 6.231 6.119 10.093 1.00 63.38 107 GLY A C 1
ATOM 791 O O . GLY A 1 107 ? 5.168 6.696 9.868 1.00 63.38 107 GLY A O 1
ATOM 792 N N . GLY A 1 108 ? 6.569 5.689 11.303 1.00 64.88 108 GLY A N 1
ATOM 793 C CA . GLY A 1 108 ? 5.607 5.607 12.393 1.00 64.88 108 GLY A CA 1
ATOM 794 C C . GLY A 1 108 ? 5.922 4.472 13.358 1.00 64.88 108 GLY A C 1
ATOM 795 O O . GLY A 1 108 ? 7.000 3.883 13.284 1.00 64.88 108 GLY A O 1
ATOM 796 N N . ASN A 1 109 ? 4.972 4.183 14.245 1.00 71.44 109 ASN A N 1
ATOM 797 C CA . ASN A 1 109 ? 5.115 3.191 15.309 1.00 71.44 109 ASN A CA 1
ATOM 798 C C . ASN A 1 109 ? 4.045 2.091 15.187 1.00 71.44 109 ASN A C 1
ATOM 800 O O . ASN A 1 109 ? 2.954 2.332 14.669 1.00 71.44 109 ASN A O 1
ATOM 804 N N . GLU A 1 110 ? 4.339 0.901 15.717 1.00 78.69 110 GLU A N 1
ATOM 805 C CA . GLU A 1 110 ? 3.369 -0.198 15.878 1.00 78.69 110 GLU A CA 1
ATOM 806 C C . GLU A 1 110 ? 2.679 -0.627 14.574 1.00 78.69 110 GLU A C 1
ATOM 808 O O . GLU A 1 110 ? 1.490 -0.941 14.545 1.00 78.69 110 GLU A O 1
ATOM 813 N N . HIS A 1 111 ? 3.410 -0.620 13.461 1.00 82.94 111 HIS A N 1
ATOM 814 C CA . HIS A 1 111 ? 2.896 -1.207 12.230 1.00 82.94 111 HIS A CA 1
ATOM 815 C C . HIS A 1 111 ? 3.085 -2.726 12.274 1.00 82.94 111 HIS A C 1
ATOM 817 O O . HIS A 1 111 ? 4.114 -3.224 12.728 1.00 82.94 111 HIS A O 1
ATOM 823 N N . LEU A 1 112 ? 2.088 -3.469 11.804 1.00 81.69 112 LEU A N 1
ATOM 824 C CA . LEU A 1 112 ? 2.167 -4.917 11.664 1.00 81.69 112 LEU A CA 1
ATOM 825 C C . LEU A 1 112 ? 2.289 -5.267 10.185 1.00 81.69 112 LEU A C 1
ATOM 827 O O . LEU A 1 112 ? 1.343 -5.055 9.425 1.00 81.69 112 LEU A O 1
ATOM 831 N N . PHE A 1 113 ? 3.421 -5.850 9.799 1.00 80.38 113 PHE A N 1
ATOM 832 C CA . PHE A 1 113 ? 3.605 -6.456 8.486 1.00 80.38 113 PHE A CA 1
ATOM 833 C C . PHE A 1 113 ? 3.682 -7.973 8.655 1.00 80.38 113 PHE A C 1
ATOM 835 O O . PHE A 1 113 ? 4.676 -8.505 9.147 1.00 80.38 113 PHE A O 1
ATOM 842 N N . GLU A 1 114 ? 2.627 -8.688 8.257 1.00 80.69 114 GLU A N 1
ATOM 843 C CA . GLU A 1 114 ? 2.584 -10.147 8.410 1.00 80.69 114 GLU A CA 1
ATOM 844 C C . GLU A 1 114 ? 2.224 -10.875 7.112 1.00 80.69 114 GLU A C 1
ATOM 846 O O . GLU A 1 114 ? 1.294 -10.503 6.396 1.00 80.69 114 GLU A O 1
ATOM 851 N N . ARG A 1 115 ? 2.945 -11.964 6.822 1.00 80.44 115 ARG A N 1
ATOM 852 C CA . ARG A 1 115 ? 2.645 -12.885 5.708 1.00 80.44 115 ARG A CA 1
ATOM 853 C C . ARG A 1 115 ? 2.532 -12.216 4.325 1.00 80.44 115 ARG A C 1
ATOM 855 O O . ARG A 1 115 ? 1.802 -12.725 3.484 1.00 80.44 115 ARG A O 1
ATOM 862 N N . ASN A 1 116 ? 3.183 -11.075 4.090 1.00 79.38 116 ASN A N 1
ATOM 863 C CA . ASN A 1 116 ? 3.206 -10.449 2.764 1.00 79.38 116 ASN A CA 1
ATOM 864 C C . ASN A 1 116 ? 4.227 -11.157 1.868 1.00 79.38 116 ASN A C 1
ATOM 866 O O . ASN A 1 116 ? 5.322 -11.484 2.317 1.00 79.38 116 ASN A O 1
ATOM 870 N N . GLU A 1 117 ? 3.876 -11.352 0.605 1.00 82.94 117 GLU A N 1
ATOM 871 C CA . GLU A 1 117 ? 4.746 -11.931 -0.409 1.00 82.94 117 GLU A CA 1
ATOM 872 C C . GLU A 1 117 ? 5.326 -10.812 -1.275 1.00 82.94 117 GLU A C 1
ATOM 874 O O . GLU A 1 117 ? 4.590 -10.011 -1.852 1.00 82.94 117 GLU A O 1
ATOM 879 N N . ILE A 1 118 ? 6.656 -10.727 -1.335 1.00 82.62 118 ILE A N 1
ATOM 880 C CA . ILE A 1 118 ? 7.360 -9.661 -2.047 1.00 82.62 118 ILE A CA 1
ATOM 881 C C . ILE A 1 118 ? 8.484 -10.270 -2.876 1.00 82.62 118 ILE A C 1
ATOM 883 O O . ILE A 1 118 ? 9.374 -10.919 -2.330 1.00 82.62 118 ILE A O 1
ATOM 887 N N . TYR A 1 119 ? 8.472 -10.037 -4.186 1.00 76.31 119 TYR A N 1
ATOM 888 C CA . TYR A 1 119 ? 9.504 -10.529 -5.103 1.00 76.31 119 TYR A CA 1
ATOM 889 C C . TYR A 1 119 ? 9.646 -9.618 -6.326 1.00 76.31 119 TYR A C 1
ATOM 891 O O . TYR A 1 119 ? 8.745 -8.851 -6.635 1.00 76.31 119 TYR A O 1
ATOM 899 N N . ARG A 1 120 ? 10.773 -9.694 -7.050 1.00 70.62 120 ARG A N 1
ATOM 900 C CA . ARG A 1 120 ? 11.045 -8.852 -8.242 1.00 70.62 120 ARG A CA 1
ATOM 901 C C . ARG A 1 120 ? 10.801 -7.353 -7.992 1.00 70.62 120 ARG A C 1
ATOM 903 O O . ARG A 1 120 ? 10.173 -6.654 -8.785 1.00 70.62 120 ARG A O 1
ATOM 910 N N . VAL A 1 121 ? 11.277 -6.876 -6.849 1.00 68.62 121 VAL A N 1
ATOM 911 C CA . VAL A 1 121 ? 11.309 -5.457 -6.468 1.00 68.62 121 VAL A CA 1
ATOM 912 C C . VAL A 1 121 ? 12.760 -4.994 -6.418 1.00 68.62 121 VAL A C 1
ATOM 914 O O . VAL A 1 121 ? 13.655 -5.836 -6.370 1.00 68.62 121 VAL A O 1
ATOM 917 N N . VAL A 1 122 ? 13.006 -3.678 -6.411 1.00 64.50 122 VAL A N 1
ATOM 918 C CA . VAL A 1 122 ? 14.379 -3.125 -6.439 1.00 64.50 122 VAL A CA 1
ATOM 919 C C . VAL A 1 122 ? 15.102 -3.466 -7.758 1.00 64.50 122 VAL A C 1
ATOM 921 O O . VAL A 1 122 ? 16.319 -3.602 -7.817 1.00 64.50 122 VAL A O 1
ATOM 924 N N . MET A 1 123 ? 14.342 -3.599 -8.849 1.00 58.44 123 MET A N 1
ATOM 925 C CA . MET A 1 123 ? 14.872 -4.014 -10.154 1.00 58.44 123 MET A CA 1
ATOM 926 C C . MET A 1 123 ? 15.846 -2.997 -10.775 1.00 58.44 123 MET A C 1
ATOM 928 O O . MET A 1 123 ? 16.605 -3.361 -11.668 1.00 58.44 123 MET A O 1
ATOM 932 N N . GLU A 1 124 ? 15.836 -1.733 -10.331 1.00 52.00 124 GLU A N 1
ATOM 933 C CA . GLU A 1 124 ? 16.619 -0.656 -10.958 1.00 52.00 124 GLU A CA 1
ATOM 934 C C . GLU A 1 124 ? 17.435 0.204 -9.976 1.00 52.00 124 GLU A C 1
ATOM 936 O O . GLU A 1 124 ? 18.116 1.136 -10.403 1.00 52.00 124 GLU A O 1
ATOM 941 N N . THR A 1 125 ? 17.396 -0.069 -8.666 1.00 42.59 125 THR A N 1
ATOM 942 C CA . THR A 1 125 ? 17.992 0.827 -7.655 1.00 42.59 125 THR A CA 1
ATOM 943 C C . THR A 1 125 ? 18.796 0.076 -6.597 1.00 42.59 125 THR A C 1
ATOM 945 O O . THR A 1 125 ? 18.228 -0.640 -5.787 1.00 42.59 125 THR A O 1
ATOM 948 N N . GLY A 1 126 ? 20.114 0.265 -6.536 1.00 38.12 126 GLY A N 1
ATOM 949 C CA . GLY A 1 126 ? 20.954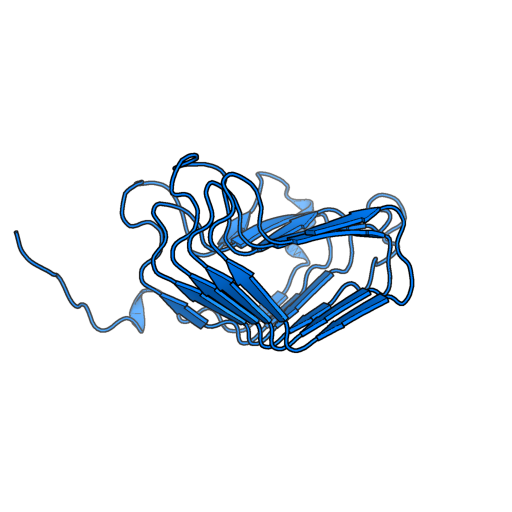 -0.323 -5.487 1.00 38.12 126 GLY A CA 1
ATOM 950 C C . GLY A 1 126 ? 21.026 0.564 -4.245 1.00 38.12 126 GLY A C 1
ATOM 951 O O . GLY A 1 126 ? 21.847 1.470 -4.244 1.00 38.12 126 GLY A O 1
ATOM 952 N N . ASP A 1 127 ? 20.144 0.325 -3.262 1.00 43.94 127 ASP A N 1
ATOM 953 C CA . ASP A 1 127 ? 20.243 0.632 -1.808 1.00 43.94 127 ASP A CA 1
ATOM 954 C C . ASP A 1 127 ? 18.835 0.530 -1.168 1.00 43.94 127 ASP A C 1
ATOM 956 O O . ASP A 1 127 ? 18.273 1.492 -0.642 1.00 43.94 127 ASP A O 1
ATOM 960 N N . SER A 1 128 ? 18.148 -0.604 -1.345 1.00 44.38 128 SER A N 1
ATOM 961 C CA . SER A 1 128 ? 16.775 -0.779 -0.849 1.00 44.38 128 SER A CA 1
ATOM 962 C C . SER A 1 128 ? 16.500 -2.226 -0.459 1.00 44.38 128 SER A C 1
ATOM 964 O O . SER A 1 128 ? 16.698 -3.142 -1.252 1.00 44.38 128 SER A O 1
ATOM 966 N N . GLY A 1 129 ? 16.029 -2.430 0.772 1.00 45.81 129 GLY A N 1
ATOM 967 C CA . GLY A 1 129 ? 15.412 -3.684 1.198 1.00 45.81 129 GLY A CA 1
ATOM 968 C C . GLY A 1 129 ? 13.953 -3.758 0.743 1.00 45.81 129 GLY A C 1
ATOM 969 O O . GLY A 1 129 ? 13.353 -2.743 0.382 1.00 45.81 129 GLY A O 1
ATOM 970 N N . ALA A 1 130 ? 13.351 -4.952 0.791 1.00 51.59 130 ALA A N 1
ATOM 971 C CA . ALA A 1 130 ? 11.914 -5.128 0.540 1.00 51.59 130 ALA A CA 1
ATOM 972 C C . ALA A 1 130 ? 11.064 -4.179 1.411 1.00 51.59 130 ALA A C 1
ATOM 974 O O . ALA A 1 130 ? 10.084 -3.607 0.934 1.00 51.59 130 ALA A O 1
ATOM 975 N N . PHE A 1 131 ? 11.515 -3.926 2.642 1.00 49.91 131 PHE A N 1
ATOM 976 C CA . PHE A 1 131 ? 11.012 -2.877 3.518 1.00 49.91 131 PHE A CA 1
ATOM 977 C C . PHE A 1 131 ? 12.130 -1.886 3.839 1.00 49.91 131 PHE A C 1
ATOM 979 O O . PHE A 1 131 ? 13.174 -2.264 4.369 1.00 49.91 131 PHE A O 1
ATOM 986 N N . CYS A 1 132 ? 11.909 -0.609 3.530 1.00 50.41 132 CYS A N 1
ATOM 987 C CA . CYS A 1 132 ? 12.785 0.468 3.976 1.00 50.41 132 CYS A CA 1
ATOM 988 C C . CYS A 1 132 ? 12.138 1.167 5.169 1.00 50.41 132 CYS A C 1
ATOM 990 O O . CYS A 1 132 ? 11.097 1.820 5.035 1.00 50.41 132 CYS A O 1
ATOM 992 N N . THR A 1 133 ? 12.778 1.047 6.327 1.00 41.03 133 THR A N 1
ATOM 993 C CA . THR A 1 133 ? 12.435 1.824 7.514 1.00 41.03 133 THR A CA 1
ATOM 994 C C . THR A 1 133 ? 13.033 3.220 7.329 1.00 41.03 133 THR A C 1
ATOM 996 O O . THR A 1 133 ? 14.194 3.372 6.935 1.00 41.03 133 THR A O 1
ATOM 999 N N . GLY A 1 134 ? 12.249 4.277 7.545 1.00 39.62 134 GLY A N 1
ATOM 1000 C CA . GLY A 1 134 ? 12.848 5.599 7.732 1.00 39.62 134 GLY A CA 1
ATOM 1001 C C . GLY A 1 134 ? 13.828 5.549 8.911 1.00 39.62 134 GLY A C 1
ATOM 1002 O O . GLY A 1 134 ? 13.627 4.764 9.833 1.00 39.62 134 GLY A O 1
ATOM 1003 N N . ARG A 1 135 ? 14.889 6.372 8.892 1.00 33.09 135 ARG A N 1
ATOM 1004 C CA . ARG A 1 135 ? 15.880 6.511 9.982 1.00 33.09 135 ARG A CA 1
ATOM 1005 C C . ARG A 1 135 ? 15.229 7.027 11.277 1.00 33.09 135 ARG A C 1
ATOM 1007 O O . ARG A 1 135 ? 15.413 8.182 11.647 1.00 33.09 135 ARG A O 1
ATOM 1014 N N . ASP A 1 136 ? 14.450 6.186 11.942 1.00 35.81 136 ASP A N 1
ATOM 1015 C CA . ASP A 1 136 ? 13.684 6.516 13.134 1.00 35.81 136 ASP A CA 1
ATOM 1016 C C . ASP A 1 136 ? 13.697 5.329 14.103 1.00 35.81 136 ASP A C 1
ATOM 1018 O O . ASP A 1 136 ? 13.101 4.286 13.861 1.00 35.81 136 ASP A O 1
ATOM 1022 N N . TRP A 1 137 ? 14.401 5.487 15.221 1.00 25.86 137 TRP A N 1
ATOM 1023 C CA . TRP A 1 137 ? 14.606 4.435 16.220 1.00 25.86 137 TRP A CA 1
ATOM 1024 C C . TRP A 1 137 ? 13.306 3.956 16.884 1.00 25.86 137 TRP A C 1
ATOM 1026 O O . TRP A 1 137 ? 13.264 2.855 17.425 1.00 25.86 137 TRP A O 1
ATOM 1036 N N . THR A 1 138 ? 12.233 4.753 16.825 1.00 34.47 138 THR A N 1
ATOM 1037 C CA . THR A 1 138 ? 10.934 4.396 17.422 1.00 34.47 138 THR A CA 1
ATOM 1038 C C . THR A 1 138 ? 10.123 3.395 16.597 1.00 34.47 138 THR A C 1
ATOM 1040 O O . THR A 1 138 ? 9.179 2.808 17.119 1.00 34.47 138 THR A O 1
ATOM 1043 N N . SER A 1 139 ? 10.531 3.113 15.355 1.00 38.81 139 SER A N 1
ATOM 1044 C CA . SER A 1 139 ? 9.854 2.129 14.510 1.00 38.81 139 SER A CA 1
ATOM 1045 C C . SER A 1 139 ? 10.196 0.671 14.857 1.00 38.81 139 SER A C 1
ATOM 1047 O O . SER A 1 139 ? 9.584 -0.235 14.294 1.00 38.81 139 SER A O 1
ATOM 1049 N N . GLN A 1 140 ? 11.134 0.432 15.788 1.00 36.16 140 GLN A N 1
ATOM 1050 C CA . GLN A 1 140 ? 11.580 -0.906 16.217 1.00 36.16 140 GLN A CA 1
ATOM 1051 C C . GLN A 1 140 ? 10.497 -1.742 16.928 1.00 36.16 140 GLN A C 1
ATOM 1053 O O . GLN A 1 140 ? 10.685 -2.942 17.092 1.00 36.16 140 GLN A O 1
ATOM 1058 N N . SER A 1 141 ? 9.362 -1.152 17.332 1.00 33.91 141 SER A N 1
ATOM 1059 C CA . SER A 1 141 ? 8.223 -1.912 17.879 1.00 33.91 141 SER A CA 1
ATOM 1060 C C . SER A 1 141 ? 7.357 -2.591 16.810 1.00 33.91 141 SER A C 1
ATOM 1062 O O . SER A 1 141 ? 6.435 -3.331 17.150 1.00 33.91 141 SER A O 1
ATOM 1064 N N . SER A 1 142 ? 7.628 -2.340 15.526 1.00 40.12 142 SER A N 1
ATOM 1065 C CA . SER A 1 142 ? 6.903 -2.956 14.412 1.00 40.12 142 SER A CA 1
ATOM 1066 C C . SER A 1 142 ? 7.387 -4.396 14.224 1.00 40.12 142 SER A C 1
ATOM 1068 O O . SER A 1 142 ? 8.580 -4.638 14.047 1.00 40.12 142 SER A O 1
ATOM 1070 N N . MET A 1 143 ? 6.475 -5.367 14.302 1.00 42.41 143 MET A N 1
ATOM 1071 C CA . MET A 1 143 ? 6.806 -6.784 14.124 1.00 42.41 143 MET A CA 1
ATOM 1072 C C . MET A 1 143 ? 6.759 -7.153 12.635 1.00 42.41 143 MET A C 1
ATOM 1074 O O . MET A 1 143 ? 5.674 -7.292 12.070 1.00 42.41 143 MET A O 1
ATOM 1078 N N . ASP A 1 144 ? 7.926 -7.366 12.023 1.00 48.06 144 ASP A N 1
ATOM 1079 C CA . ASP A 1 144 ? 8.065 -7.946 10.679 1.00 48.06 144 ASP A CA 1
ATOM 1080 C C . ASP A 1 144 ? 8.132 -9.480 10.793 1.00 48.06 144 ASP A C 1
ATOM 1082 O O . ASP A 1 144 ? 9.205 -10.084 10.845 1.00 48.06 144 ASP A O 1
ATOM 1086 N N . SER A 1 145 ? 6.974 -10.141 10.876 1.00 35.06 145 SER A N 1
ATOM 1087 C CA . SER A 1 145 ? 6.892 -11.609 10.937 1.00 35.06 145 SER A CA 1
ATOM 1088 C C . SER A 1 145 ? 6.489 -12.178 9.572 1.00 35.06 145 SER A C 1
ATOM 1090 O O . SER A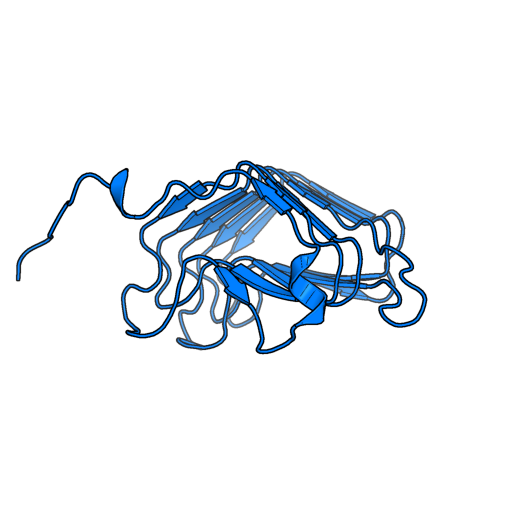 1 145 ? 5.313 -12.238 9.203 1.00 35.06 145 SER A O 1
ATOM 1092 N N . GLY A 1 146 ? 7.488 -12.571 8.776 1.00 33.91 146 GLY A N 1
ATOM 1093 C CA . GLY A 1 146 ? 7.266 -13.252 7.493 1.00 33.91 146 GLY A CA 1
ATOM 1094 C C . GLY A 1 146 ? 8.047 -12.723 6.292 1.00 33.91 146 GLY A C 1
ATOM 1095 O O . GLY A 1 146 ? 7.711 -13.092 5.171 1.00 33.91 146 GLY A O 1
ATOM 1096 N N . VAL A 1 147 ? 9.079 -11.895 6.485 1.00 38.66 147 VAL A N 1
ATOM 1097 C CA . VAL A 1 147 ? 10.044 -11.618 5.411 1.00 38.66 147 VAL A CA 1
ATOM 1098 C C . VAL A 1 147 ? 10.858 -12.893 5.201 1.00 38.66 147 VAL A C 1
ATOM 1100 O O . VAL A 1 147 ? 11.699 -13.225 6.035 1.00 38.66 147 VAL A O 1
ATOM 1103 N N . LEU A 1 148 ? 10.591 -13.632 4.119 1.00 33.12 148 LEU A N 1
ATOM 1104 C CA . LEU A 1 148 ? 11.537 -14.640 3.639 1.00 33.12 148 LEU A CA 1
ATOM 1105 C C . LEU A 1 148 ? 12.880 -13.929 3.468 1.00 33.12 148 LEU A C 1
ATOM 1107 O O . LEU A 1 148 ? 12.976 -12.928 2.752 1.00 33.12 148 LEU A O 1
ATOM 1111 N N . SER A 1 149 ? 13.885 -14.378 4.215 1.00 29.48 149 SER A N 1
ATOM 1112 C CA . SER A 1 149 ? 15.194 -13.748 4.185 1.00 29.48 149 SER A CA 1
ATOM 1113 C C . SER A 1 149 ? 15.797 -13.913 2.778 1.00 29.48 149 SER A C 1
ATOM 1115 O O . SER A 1 149 ? 15.450 -14.855 2.055 1.00 29.48 149 SER A O 1
ATOM 1117 N N . PRO A 1 150 ? 16.758 -13.061 2.383 1.00 36.97 150 PRO A N 1
ATOM 1118 C CA . PRO A 1 150 ? 17.494 -13.238 1.136 1.00 36.97 150 PRO A CA 1
ATOM 1119 C C . PRO A 1 150 ? 18.160 -14.616 0.974 1.00 36.97 150 PRO A C 1
ATOM 1121 O O . PRO A 1 150 ? 18.540 -14.963 -0.139 1.00 36.97 150 PRO A O 1
ATOM 1124 N N . SER A 1 151 ? 18.305 -15.407 2.048 1.00 30.22 151 SER A N 1
ATOM 1125 C CA . SER A 1 151 ? 18.884 -16.753 1.985 1.00 30.22 151 SER A CA 1
ATOM 1126 C C . SER A 1 151 ? 17.897 -17.849 1.569 1.00 30.22 151 SER A C 1
ATOM 1128 O O . SER 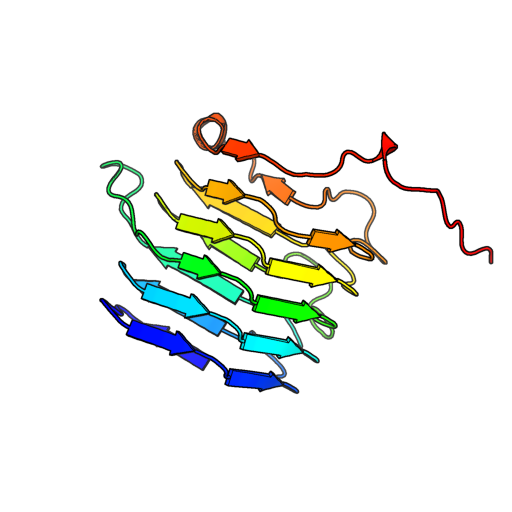A 1 151 ? 18.350 -18.931 1.208 1.00 30.22 151 SER A O 1
ATOM 1130 N N . ASP A 1 152 ? 16.586 -17.580 1.562 1.00 29.05 152 ASP A N 1
ATOM 1131 C CA . ASP A 1 152 ? 15.563 -18.508 1.045 1.00 29.05 152 ASP A CA 1
ATOM 1132 C C . ASP A 1 152 ? 15.206 -18.228 -0.431 1.00 29.05 152 ASP A C 1
ATOM 1134 O O . ASP A 1 152 ? 14.468 -18.989 -1.065 1.00 29.05 152 ASP A O 1
ATOM 1138 N N . LEU A 1 153 ? 15.775 -17.166 -1.020 1.00 35.75 153 LEU A N 1
ATOM 1139 C CA . LEU A 1 153 ? 15.729 -16.928 -2.458 1.00 35.75 153 LEU A CA 1
ATOM 1140 C C . LEU A 1 153 ? 16.635 -17.937 -3.167 1.00 35.75 153 LEU A C 1
ATOM 1142 O O . LEU A 1 153 ? 17.860 -17.811 -3.185 1.00 35.75 153 LEU A O 1
ATOM 1146 N N . ARG A 1 154 ? 16.026 -18.913 -3.848 1.00 23.42 154 ARG A N 1
ATOM 1147 C CA . ARG A 1 154 ? 16.698 -19.557 -4.978 1.00 23.42 154 ARG A CA 1
ATOM 1148 C C . ARG A 1 154 ? 17.077 -18.461 -5.968 1.00 23.42 154 ARG A C 1
ATOM 1150 O O . ARG A 1 154 ? 16.216 -17.880 -6.623 1.00 23.42 154 ARG A O 1
ATOM 1157 N N . VAL A 1 155 ? 18.376 -18.191 -6.027 1.00 28.70 155 VAL A N 1
ATOM 1158 C CA . VAL A 1 155 ? 19.049 -17.385 -7.039 1.00 28.70 155 VAL A CA 1
ATOM 1159 C C . VAL A 1 155 ? 18.524 -17.795 -8.413 1.00 28.70 155 VAL A C 1
ATOM 1161 O O . VAL A 1 155 ? 18.815 -18.884 -8.899 1.00 28.70 155 VAL A O 1
ATOM 1164 N N . ALA A 1 156 ? 17.745 -16.917 -9.033 1.00 25.11 156 ALA A N 1
ATOM 1165 C CA . ALA A 1 156 ? 17.604 -16.874 -10.477 1.00 25.11 156 ALA A CA 1
ATOM 1166 C C . ALA A 1 156 ? 18.298 -15.589 -10.924 1.00 25.11 156 ALA A C 1
ATOM 1168 O O . ALA A 1 156 ? 17.675 -14.546 -11.111 1.00 25.11 156 ALA A O 1
ATOM 1169 N N . SER A 1 157 ? 19.626 -15.664 -11.007 1.00 25.12 157 SER A N 1
ATOM 1170 C CA . SER A 1 157 ? 20.413 -14.744 -11.815 1.00 25.12 157 SER A CA 1
ATOM 1171 C C . SER A 1 157 ? 19.87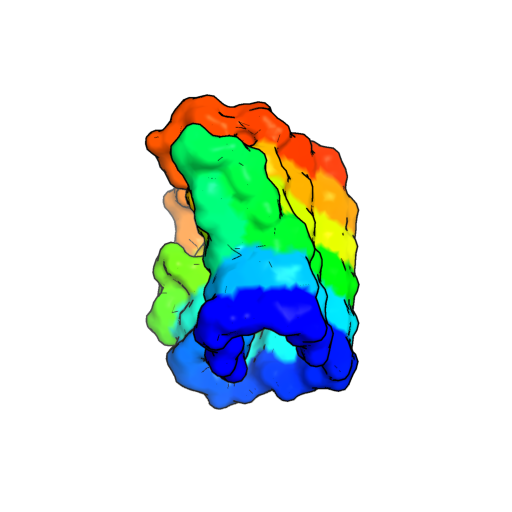7 -14.817 -13.244 1.00 25.12 157 SER A C 1
ATOM 1173 O O . SER A 1 157 ? 19.982 -15.860 -13.890 1.00 25.12 157 SER A O 1
ATOM 1175 N N . ALA A 1 158 ? 19.276 -13.739 -13.734 1.00 24.86 158 ALA A N 1
ATOM 1176 C CA . ALA A 1 158 ? 19.093 -13.568 -15.164 1.00 24.86 158 ALA A CA 1
ATOM 1177 C C . ALA A 1 158 ? 20.325 -12.827 -15.684 1.00 24.86 158 ALA A C 1
ATOM 1179 O O . ALA A 1 158 ? 20.450 -11.615 -15.523 1.00 24.86 158 ALA A O 1
ATOM 1180 N N . ASP A 1 159 ? 21.249 -13.601 -16.249 1.00 22.83 159 ASP A N 1
ATOM 1181 C CA . ASP A 1 159 ? 22.315 -13.121 -17.119 1.00 22.83 159 ASP A CA 1
ATOM 1182 C C . ASP A 1 159 ? 21.737 -12.225 -18.227 1.00 22.83 159 ASP A C 1
ATOM 1184 O O . ASP A 1 159 ? 20.898 -12.678 -19.014 1.00 22.83 159 ASP A O 1
ATOM 1188 N N . LYS A 1 160 ? 22.214 -10.981 -18.321 1.00 31.73 160 LYS A N 1
ATOM 1189 C CA . LYS A 1 160 ? 23.061 -10.470 -19.419 1.00 31.73 160 LYS A CA 1
ATOM 1190 C C . LYS A 1 160 ? 23.335 -8.978 -19.269 1.00 31.73 160 LYS A C 1
ATOM 1192 O O . LYS A 1 160 ? 22.377 -8.222 -19.010 1.00 31.73 160 LYS A O 1
#

Secondary structure (DSSP, 8-state):
-EEEEEES-EEES-EEES-SS-SEEEEEES-EEES-EEES-SS-SEEEEESBTTTTB----EEES-EEES--SS--SS--SEEEEEE--EEES-EEES-SS-SEEEEEES-EEES-EEES--SS-SS--SEEE-S-GGGGGSEEE----TTSS-------

Foldseek 3Di:
DEAEQDACEEAECEEFEDELAERYEHEAAHYEYEQYEFEHENAAHYEYEDEAQVVLGARAYEYEHYEFEHYNNNPQPPGANYEYEEHHYEYEQYEYAHHCAAHYEYYGAAYEYYNYHYDHHVVNPPDHDNYDYDPDPRHVNYDNYHPPDPVPDPDPPDDD